Protein 4ETN (pdb70)

Nearest PDB structures (foldseek):
  4etn-assembly1_A  TM=1.007E+00  e=3.601E-32  Bacillus subtilis
  4kk4-assembly1_A  TM=9.975E-01  e=5.350E-29  Bacillus subtilis subsp. subtilis str. 168
  1zgg-assembly1_A  TM=9.735E-01  e=1.092E-25  Bacillus subtilis
  4pic-assembly1_B  TM=9.612E-01  e=5.956E-20  Geobacillus stearothermophilus
  2cwd-assembly3_C  TM=9.467E-01  e=1.423E-14  Thermus thermophilus HB8

Organism: Bacillus subtilis (strain 168) (NCBI:txid224308)

Foldseek 3Di:
DAEEEEEEAAQQAQRLLLQQLLVVLLVVVVHDYHYYYAHQHYDQADHHDPLRQVLVVVVVTGRGDGHHHDDPVSLVPHQAYEYQAPVRLVSCCVVPVVSNVRYDHLCCVQPVDHDGQQDCPPHDSVSSNVSSVSSNVSSNSVSVVVVD

Radius of gyration: 13.85 Å; Cα contacts (8 Å, |Δi|>4): 323; chains: 1; bounding box: 28×37×37 Å

InterPro domains:
  IPR017867 Protein-tyrosine phosphatase, low molecular weight [PR00719] (3-20)
  IPR017867 Protein-tyrosine phosphatase, low molecular weight [PR00719] (76-91)
  IPR017867 Protein-tyrosine phosphatase, low molecular weight [PR00719] (116-131)
  IPR023485 Phosphotyrosine protein phosphatase I [PF01451] (2-149)
  IPR023485 Phosphotyrosine protein phosphatase I [SM00226] (1-144)
  IPR036196 Phosphotyrosine protein phosphatase I superfamily [SSF52788] (1-145)
  IPR050438 Low Molecular Weight Phosphotyrosine Protein Phosphatase [PTHR11717] (2-148)

Structure (mmCIF, N/CA/C/O backbone):
data_4ETN
#
_entry.id   4ETN
#
_cell.length_a   84.100
_cell.length_b   39.830
_cell.length_c   41.330
_cell.angle_alpha   90.00
_cell.angle_beta   93.18
_cell.angle_gamma   90.00
#
_symmetry.space_group_name_H-M   'C 1 2 1'
#
loop_
_entity.id
_entity.type
_entity.pdbx_description
1 polymer 'Low molecular weight protein-tyrosine-phosphatase ywlE'
2 non-polymer 'PHOSPHATE ION'
3 water water
#
loop_
_atom_site.group_PDB
_atom_site.id
_atom_site.type_symbol
_atom_site.label_atom_id
_atom_site.label_alt_id
_atom_site.label_comp_id
_atom_site.label_asym_id
_atom_site.label_entity_id
_atom_site.label_seq_id
_atom_site.pdbx_PDB_ins_code
_atom_site.Cartn_x
_atom_site.Cartn_y
_atom_site.Cartn_z
_atom_site.occupancy
_atom_site.B_iso_or_equiv
_atom_site.auth_seq_id
_atom_site.auth_comp_id
_atom_site.auth_asym_id
_atom_site.auth_atom_id
_atom_site.pdbx_PDB_model_num
ATOM 1 N N . SER A 1 34 ? 37.673 -4.675 25.003 0.52 31.07 0 SER A N 1
ATOM 2 C CA . SER A 1 34 ? 37.607 -3.219 25.327 0.97 29.53 0 SER A CA 1
ATOM 3 C C . SER A 1 34 ? 36.466 -2.519 24.598 0.75 26.09 0 SER A C 1
ATOM 4 O O . SER A 1 34 ? 36.609 -2.094 23.452 0.56 26.76 0 SER A O 1
ATOM 12 N N A MET A 1 35 ? 35.330 -2.404 25.276 0.38 21.95 1 MET A N 1
ATOM 13 N N B MET A 1 35 ? 35.335 -2.386 25.281 0.62 23.54 1 MET A N 1
ATOM 14 C CA A MET A 1 35 ? 34.175 -1.717 24.727 0.38 18.38 1 MET A CA 1
ATOM 15 C CA B MET A 1 35 ? 34.166 -1.718 24.732 0.62 20.94 1 MET A CA 1
ATOM 16 C C A MET A 1 35 ? 34.437 -0.224 24.744 0.38 16.72 1 MET A C 1
ATOM 17 C C B MET A 1 35 ? 34.352 -0.212 24.780 0.62 18.98 1 MET A C 1
ATOM 18 O O A MET A 1 35 ? 34.993 0.297 25.703 0.38 18.65 1 MET A O 1
ATOM 19 O O B MET A 1 35 ? 34.726 0.335 25.805 0.62 20.87 1 MET A O 1
ATOM 46 N N . ASP A 1 36 ? 34.044 0.458 23.675 1.00 15.02 2 ASP A N 1
ATOM 47 C CA . ASP A 1 36 ? 34.277 1.880 23.539 1.00 15.01 2 ASP A CA 1
ATOM 48 C C . ASP A 1 36 ? 32.940 2.606 23.679 1.00 13.36 2 ASP A C 1
ATOM 49 O O . ASP A 1 36 ? 32.022 2.428 22.881 1.00 13.84 2 ASP A O 1
ATOM 58 N N A ILE A 1 37 ? 32.864 3.427 24.713 0.62 12.62 3 ILE A N 1
ATOM 59 N N B ILE A 1 37 ? 32.831 3.413 24.726 0.38 12.33 3 ILE A N 1
ATOM 60 C CA A ILE A 1 37 ? 31.658 4.149 25.071 0.62 12.86 3 ILE A CA 1
ATOM 61 C CA B ILE A 1 37 ? 31.584 4.096 25.055 0.38 9.83 3 ILE A CA 1
ATOM 62 C C A ILE A 1 37 ? 31.947 5.642 24.952 0.62 12.76 3 ILE A C 1
ATOM 63 C C B I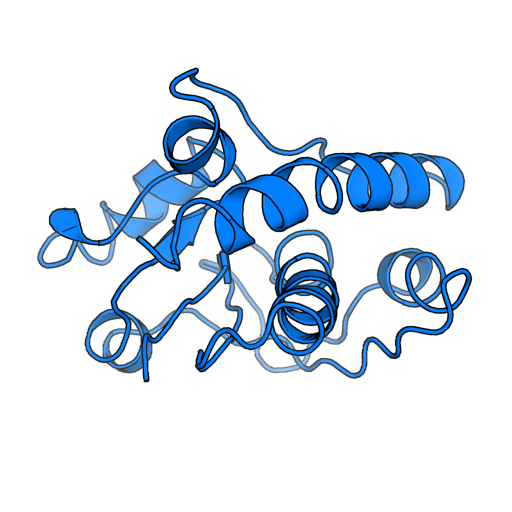LE A 1 37 ? 31.800 5.605 25.081 0.38 8.23 3 ILE A C 1
ATOM 64 O O A ILE A 1 37 ? 33.016 6.114 25.388 0.62 12.87 3 ILE A O 1
ATOM 65 O O B ILE A 1 37 ? 32.699 6.106 25.781 0.38 9.59 3 ILE A O 1
ATOM 96 N N A ILE A 1 38 ? 31.012 6.391 24.367 0.62 10.98 4 ILE A N 1
ATOM 97 N N B ILE A 1 38 ? 30.985 6.327 24.311 0.38 8.68 4 ILE A N 1
ATOM 98 C CA A ILE A 1 38 ? 31.149 7.843 24.294 0.62 10.66 4 ILE A CA 1
ATOM 99 C CA B ILE A 1 38 ? 31.045 7.779 24.289 0.38 8.18 4 ILE A CA 1
ATOM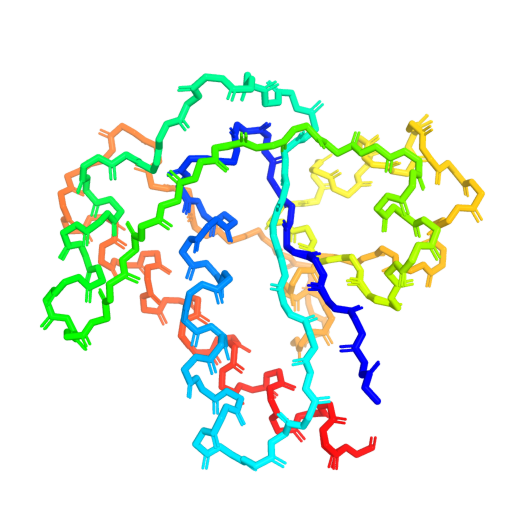 100 C C A ILE A 1 38 ? 29.832 8.503 24.649 0.62 9.83 4 ILE A C 1
ATOM 101 C C B ILE A 1 38 ? 29.745 8.361 24.796 0.38 6.31 4 ILE A C 1
ATOM 102 O O A ILE A 1 38 ? 28.810 8.236 24.014 0.62 9.46 4 ILE A O 1
ATOM 103 O O B ILE A 1 38 ? 28.658 7.945 24.378 0.38 6.63 4 ILE A O 1
ATOM 134 N N . PHE A 1 39 ? 29.867 9.339 25.685 1.00 8.45 5 PHE A N 1
ATOM 135 C CA . PHE A 1 39 ? 28.719 10.113 26.138 1.00 7.76 5 PHE A CA 1
ATOM 136 C C . PHE A 1 39 ? 28.670 11.426 25.382 1.00 8.21 5 PHE A C 1
ATOM 137 O O . PHE A 1 39 ? 29.715 12.062 25.177 1.00 8.66 5 PHE A O 1
ATOM 155 N N . VAL A 1 40 ? 27.478 11.830 24.949 1.00 7.24 6 VAL A N 1
ATOM 156 C CA . VAL A 1 40 ? 27.349 13.006 24.085 1.00 7.84 6 VAL A CA 1
ATOM 157 C C . VAL A 1 40 ? 26.246 13.944 24.545 1.00 7.35 6 VAL A C 1
ATOM 158 O O . VAL A 1 40 ? 25.130 13.526 24.877 1.00 7.72 6 VAL A O 1
ATOM 171 N N . CYS A 1 41 ? 26.563 15.239 24.553 1.00 7.19 7 CYS A N 1
ATOM 172 C CA . CYS A 1 41 ? 25.554 16.275 24.704 0.96 7.21 7 CYS A CA 1
ATOM 173 C C . CYS A 1 41 ? 25.852 17.380 23.670 1.00 7.25 7 CYS A C 1
ATOM 174 O O . CYS A 1 41 ? 26.501 17.103 22.657 0.98 8.21 7 CYS A O 1
ATOM 182 N N A THR A 1 42 ? 25.362 18.609 23.862 0.74 7.77 8 THR A N 1
ATOM 183 N N B THR A 1 42 ? 25.398 18.599 23.923 0.26 8.45 8 THR A N 1
ATOM 184 C CA A THR A 1 42 ? 25.643 19.652 22.868 0.74 8.65 8 THR A CA 1
ATOM 185 C CA B THR A 1 42 ? 25.586 19.652 22.952 0.26 8.80 8 THR A CA 1
ATOM 186 C C A THR A 1 42 ? 27.012 20.299 23.089 0.74 8.73 8 THR A C 1
ATOM 187 C C B THR A 1 42 ? 26.953 20.334 23.087 0.26 9.14 8 THR A C 1
ATOM 188 O O A THR A 1 42 ? 27.854 20.290 22.196 0.74 10.00 8 THR A O 1
ATOM 189 O O B THR A 1 42 ? 27.723 20.391 22.131 0.26 9.41 8 THR A O 1
ATOM 210 N N . GLY A 1 43 ? 27.241 20.864 24.270 1.00 8.81 9 GLY A N 1
ATOM 211 C CA . GLY A 1 43 ? 28.448 21.636 24.492 1.00 9.73 9 GLY A CA 1
ATOM 212 C C . GLY A 1 43 ? 29.621 20.825 25.029 1.00 8.88 9 GLY A C 1
ATOM 213 O O . GLY A 1 43 ? 30.776 21.271 24.967 0.94 9.25 9 GLY A O 1
ATOM 218 N N . ASN A 1 44 ? 29.340 19.641 25.560 1.00 8.44 10 ASN A N 1
ATOM 219 C CA . ASN A 1 44 ? 30.375 18.813 26.194 1.00 8.42 10 ASN A CA 1
ATOM 220 C C . ASN A 1 44 ? 31.141 19.564 27.285 1.00 8.51 10 ASN A C 1
ATOM 221 O O . ASN A 1 44 ? 32.363 19.432 27.388 0.97 8.74 10 ASN A O 1
ATOM 232 N N . THR A 1 45 ? 30.396 20.316 28.099 1.00 8.74 11 THR A N 1
ATOM 233 C CA . THR A 1 45 ? 30.971 20.981 29.270 1.00 9.07 11 THR A CA 1
ATOM 234 C C . THR A 1 45 ? 30.315 20.586 30.594 1.00 9.10 11 THR A C 1
ATOM 235 O O . THR A 1 45 ? 30.923 20.809 31.650 1.00 10.04 11 THR A O 1
ATOM 246 N N A SER A 1 46 ? 29.106 20.003 30.567 0.58 9.27 12 SER A N 1
ATOM 247 N N B SER A 1 46 ? 29.117 20.006 30.533 0.42 9.15 12 SER A N 1
ATOM 248 C CA A SER A 1 46 ? 28.436 19.631 31.821 0.58 10.16 12 SER A CA 1
ATOM 249 C CA B SER A 1 46 ? 28.400 19.639 31.737 0.42 9.78 12 SER A CA 1
ATOM 250 C C A SER A 1 46 ? 28.014 18.152 31.890 0.58 7.72 12 SER A C 1
ATOM 251 C C B SER A 1 46 ? 28.087 18.142 31.734 0.42 9.28 12 SER A C 1
ATOM 252 O O A SER A 1 46 ? 28.732 17.346 32.486 0.58 7.94 12 SER A O 1
ATOM 253 O O B SER A 1 46 ? 28.938 17.336 32.130 0.42 8.58 12 SER A O 1
ATOM 268 N N . ARG A 1 47 ? 26.895 17.760 31.273 1.00 7.77 13 ARG A N 1
ATOM 269 C CA . ARG A 1 47 ? 26.414 16.404 31.485 1.00 7.40 13 ARG A CA 1
ATOM 270 C C . ARG A 1 47 ? 27.331 15.344 30.914 1.00 7.24 13 ARG A C 1
ATOM 271 O O . ARG A 1 47 ? 27.671 14.394 31.626 1.00 7.58 13 ARG A O 1
ATOM 293 N N . SER A 1 48 ? 27.715 15.436 29.642 1.00 7.10 14 SER A N 1
ATOM 294 C CA . SER A 1 48 ? 28.494 14.338 29.102 1.00 7.59 14 SER A CA 1
ATOM 295 C C . SER A 1 48 ? 29.883 14.180 29.753 1.00 7.70 14 SER A C 1
ATOM 296 O O . SER A 1 48 ? 30.299 13.046 29.990 1.00 8.15 14 SER A O 1
ATOM 304 N N . PRO A 1 49 ? 30.610 15.279 30.074 1.00 8.03 15 PRO A N 1
ATOM 305 C CA . PRO A 1 49 ? 31.875 15.039 30.789 1.00 8.48 15 PRO A CA 1
ATOM 306 C C . PRO A 1 49 ? 31.665 14.523 32.210 1.00 7.69 15 PRO A C 1
ATOM 307 O O . PRO A 1 49 ? 32.485 13.725 32.698 1.00 8.71 15 PRO A O 1
ATOM 318 N N A MET A 1 50 ? 30.610 14.925 32.887 0.61 7.32 16 MET A N 1
ATOM 319 N N B MET A 1 50 ? 30.601 14.944 32.884 0.39 7.47 16 MET A N 1
ATOM 320 C CA A MET A 1 50 ? 30.323 14.336 34.187 0.61 8.27 16 MET A CA 1
ATOM 321 C CA B MET A 1 50 ? 30.267 14.376 34.192 0.39 7.50 16 MET A CA 1
ATOM 322 C C A MET A 1 50 ? 30.056 12.852 34.041 0.61 7.99 16 MET A C 1
ATOM 323 C C B MET A 1 50 ? 30.027 12.874 34.056 0.39 7.93 16 MET A C 1
ATOM 324 O O A MET A 1 50 ? 30.568 12.048 34.833 0.61 8.96 16 MET A O 1
ATOM 325 O O B MET A 1 50 ? 30.537 12.084 34.864 0.39 8.60 16 MET A O 1
ATOM 352 N N . ALA A 1 51 ? 29.247 12.475 33.047 1.00 7.57 17 ALA A N 1
ATOM 353 C CA . ALA A 1 51 ? 28.973 11.057 32.812 1.00 8.11 17 ALA A CA 1
ATOM 354 C C . ALA A 1 51 ? 30.263 10.272 32.563 1.00 7.88 17 ALA A C 1
ATOM 355 O O . ALA A 1 51 ? 30.453 9.171 33.108 1.00 9.01 17 ALA A O 1
ATOM 362 N N . GLU A 1 52 ? 31.130 10.815 31.726 1.00 8.09 18 GLU A N 1
ATOM 363 C CA . GLU A 1 52 ? 32.408 10.177 31.407 1.00 9.18 18 GLU A CA 1
ATOM 364 C C . GLU A 1 52 ? 33.222 9.923 32.675 1.00 10.27 18 GLU A C 1
ATOM 365 O O . GLU A 1 52 ? 33.696 8.807 32.907 1.00 10.80 18 GLU A O 1
ATOM 377 N N . ALA A 1 53 ? 33.403 10.945 33.504 1.00 9.58 19 ALA A N 1
ATOM 378 C CA . ALA A 1 53 ? 34.233 10.801 34.704 1.00 11.51 19 ALA A CA 1
ATOM 379 C C . ALA A 1 53 ? 33.571 9.876 35.724 1.00 9.99 19 ALA A C 1
ATOM 380 O O . ALA A 1 53 ? 34.244 9.001 36.323 1.00 11.27 19 ALA A O 1
ATOM 387 N N . LEU A 1 54 ? 32.265 10.007 35.944 1.00 9.77 20 LEU A N 1
ATOM 388 C CA . LEU A 1 54 ? 31.570 9.106 36.855 1.00 10.72 20 LEU A CA 1
ATOM 389 C C . LEU A 1 54 ? 31.662 7.665 36.386 1.00 11.01 20 LEU A C 1
ATOM 390 O O . LEU A 1 54 ? 31.931 6.754 37.182 1.00 12.06 20 LEU A O 1
ATOM 406 N N . PHE A 1 55 ? 31.420 7.432 35.100 1.00 10.70 21 PHE A N 1
ATOM 407 C CA . PHE A 1 55 ? 31.407 6.078 34.603 1.00 11.51 21 PHE A CA 1
ATOM 408 C C . PHE A 1 55 ? 32.795 5.449 34.625 1.00 11.60 21 PHE A C 1
ATOM 409 O O . PHE A 1 55 ? 32.919 4.259 34.924 1.00 13.08 21 PHE A O 1
ATOM 426 N N . LYS A 1 56 ? 33.838 6.197 34.288 1.00 12.85 22 LYS A N 1
ATOM 427 C CA . LYS A 1 56 ? 35.199 5.655 34.420 0.98 13.83 22 LYS A CA 1
ATOM 428 C C . LYS A 1 56 ? 35.441 5.090 35.823 1.00 14.78 22 LYS A C 1
ATOM 429 O O . LYS A 1 56 ? 35.963 3.978 35.992 1.00 15.66 22 LYS A O 1
ATOM 448 N N . SER A 1 57 ? 35.047 5.851 36.833 1.00 13.60 23 SER A N 1
ATOM 449 C CA . SER A 1 57 ? 35.236 5.434 38.214 1.00 14.67 23 SER A CA 1
ATOM 450 C C . SER A 1 57 ? 34.417 4.186 38.544 1.00 15.28 23 SER A C 1
ATOM 451 O O . SER A 1 57 ? 34.921 3.220 39.137 1.00 16.36 23 SER A O 1
ATOM 459 N N . ILE A 1 58 ? 33.143 4.213 38.175 1.00 13.56 24 ILE A N 1
ATOM 460 C CA . ILE A 1 58 ? 32.253 3.090 38.433 0.98 15.35 24 ILE A CA 1
ATOM 461 C C . ILE A 1 58 ? 32.708 1.819 37.733 1.00 16.27 24 ILE A C 1
ATOM 462 O O . ILE A 1 58 ? 32.745 0.736 38.341 1.00 18.98 24 ILE A O 1
ATOM 478 N N . ALA A 1 59 ? 33.065 1.937 36.458 0.97 16.63 25 ALA A N 1
ATOM 479 C CA . ALA A 1 59 ? 33.441 0.781 35.658 0.96 18.48 25 ALA A CA 1
ATOM 480 C C . ALA A 1 59 ? 34.690 0.129 36.226 0.97 21.29 25 ALA A C 1
ATOM 481 O O . ALA A 1 59 ? 34.776 -1.100 36.302 1.00 22.65 25 ALA A O 1
ATOM 488 N N A GLU A 1 60 ? 35.668 0.942 36.625 0.50 21.43 26 GLU A N 1
ATOM 489 N N B GLU A 1 60 ? 35.660 0.937 36.634 0.50 20.93 26 GLU A N 1
ATOM 490 C CA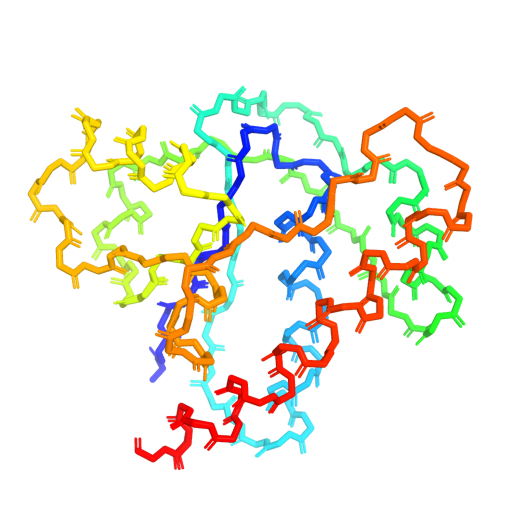 A GLU A 1 60 ? 36.905 0.422 37.219 0.50 24.84 26 GLU A CA 1
ATOM 491 C CA B GLU A 1 60 ? 36.881 0.390 37.208 0.50 24.05 26 GLU A CA 1
ATOM 492 C C A GLU A 1 60 ? 36.617 -0.375 38.491 0.50 25.66 26 GLU A C 1
ATOM 493 C C B GLU A 1 60 ? 36.584 -0.404 38.477 0.50 25.23 26 GLU A C 1
ATOM 494 O O A GLU A 1 60 ? 37.189 -1.442 38.702 0.50 26.76 26 GLU A O 1
ATOM 495 O O B GLU A 1 60 ? 37.121 -1.491 38.675 0.50 26.24 26 GLU A O 1
ATOM 518 N N . ARG A 1 61 ? 35.721 0.131 39.331 1.00 24.23 27 ARG A N 1
ATOM 519 C CA . ARG A 1 61 ? 35.406 -0.521 40.593 1.00 25.98 27 ARG A CA 1
ATOM 520 C C . ARG A 1 61 ? 34.613 -1.809 40.366 0.76 24.78 27 ARG A C 1
ATOM 521 O O . ARG A 1 61 ? 34.688 -2.744 41.164 0.90 25.75 27 ARG A O 1
ATOM 543 N N . GLU A 1 62 ? 33.880 -1.858 39.258 1.00 23.17 28 GLU A N 1
ATOM 544 C CA . GLU A 1 62 ? 33.102 -3.033 38.896 1.00 24.72 28 GLU A CA 1
ATOM 545 C C . GLU A 1 62 ? 33.903 -4.034 38.057 1.00 25.27 28 GLU A C 1
ATOM 546 O O . GLU A 1 62 ? 33.391 -5.102 37.723 1.00 28.79 28 GLU A O 1
ATOM 558 N N . GLY A 1 63 ? 35.145 -3.696 37.713 0.84 25.60 29 GLY A N 1
ATOM 559 C CA . GLY A 1 63 ? 35.984 -4.583 36.923 0.85 24.73 29 GLY A CA 1
ATOM 560 C C . GLY A 1 63 ? 35.553 -4.684 35.470 0.95 25.13 29 GLY A C 1
ATOM 561 O O . GLY A 1 63 ? 35.778 -5.700 34.805 0.76 26.09 29 GLY A O 1
ATOM 565 N N . LEU A 1 64 ? 34.931 -3.622 34.970 1.00 23.75 30 LEU A N 1
ATOM 566 C CA . LEU A 1 64 ? 34.464 -3.593 33.592 0.78 24.54 30 LEU A CA 1
ATOM 567 C C . LEU A 1 64 ? 35.509 -2.920 32.704 0.88 24.23 30 LEU A C 1
ATOM 568 O O . LEU A 1 64 ? 35.890 -1.771 32.940 0.53 21.68 30 LEU A O 1
ATOM 584 N N . ASN A 1 65 ? 35.955 -3.640 31.680 0.97 24.28 31 ASN A N 1
ATOM 585 C CA . ASN A 1 65 ? 36.968 -3.145 30.755 0.97 24.12 31 ASN A CA 1
ATOM 586 C C . ASN A 1 65 ? 36.350 -2.288 29.656 0.84 22.48 31 ASN A C 1
ATOM 587 O O . ASN A 1 65 ? 35.780 -2.794 28.682 0.62 22.56 31 ASN A O 1
ATOM 598 N N . VAL A 1 66 ? 36.474 -0.982 29.819 1.00 20.89 32 VAL A N 1
ATOM 599 C CA . VAL A 1 66 ? 35.892 -0.048 28.877 1.00 18.13 32 VAL A CA 1
ATOM 600 C C . VAL A 1 66 ? 36.847 1.083 28.574 1.00 17.75 32 VAL A C 1
ATOM 601 O O . VAL A 1 66 ? 37.666 1.464 29.407 0.93 20.36 32 VAL A O 1
ATOM 614 N N . ASN A 1 67 ? 36.706 1.633 27.376 1.00 16.12 33 ASN A N 1
ATOM 615 C CA . ASN A 1 67 ? 37.334 2.894 27.034 1.00 15.72 33 ASN A CA 1
ATOM 616 C C . ASN A 1 67 ? 36.201 3.916 27.001 1.00 14.25 33 ASN A C 1
ATOM 617 O O . ASN A 1 67 ? 35.224 3.730 26.277 0.98 18.33 33 ASN A O 1
ATOM 624 N N . VAL A 1 68 ? 36.320 4.977 27.787 1.00 12.33 34 VAL A N 1
ATOM 625 C CA . VAL A 1 68 ? 35.235 5.937 27.993 1.00 12.42 34 VAL A CA 1
ATOM 626 C C . VAL A 1 68 ? 35.672 7.330 27.541 1.00 13.15 34 VAL A C 1
ATOM 627 O O . VAL A 1 68 ? 36.759 7.796 27.920 1.00 13.62 34 VAL A O 1
ATOM 633 N N . ARG A 1 69 ? 34.838 7.984 26.731 1.00 11.46 35 ARG A N 1
ATOM 634 C CA . ARG A 1 69 ? 35.093 9.344 26.276 1.00 12.76 35 ARG A CA 1
ATOM 635 C C . ARG A 1 69 ? 33.792 10.122 26.290 1.00 9.45 35 ARG A C 1
ATOM 636 O O . ARG A 1 69 ? 32.715 9.576 26.564 1.00 9.96 35 ARG A O 1
ATOM 657 N N . SER A 1 70 ? 33.887 11.407 25.996 1.00 9.48 36 SER A N 1
ATOM 658 C CA . SER A 1 70 ? 32.712 12.225 25.752 1.00 8.98 36 SER A CA 1
ATOM 659 C C . SER A 1 70 ? 32.973 13.206 24.622 1.00 8.50 36 SER A C 1
ATOM 660 O O . SER A 1 70 ? 34.129 13.469 24.265 0.97 10.88 36 SER A O 1
ATOM 668 N N . ALA A 1 71 ? 31.896 13.721 24.032 1.00 8.74 37 ALA A N 1
ATOM 669 C CA . ALA A 1 71 ? 32.006 14.732 22.996 1.00 9.64 37 ALA A CA 1
ATOM 670 C C . ALA A 1 71 ? 30.693 15.506 22.909 1.00 8.82 37 ALA A C 1
ATOM 671 O O . ALA A 1 71 ? 29.706 15.144 23.531 1.00 8.74 37 ALA A O 1
ATOM 678 N N . GLY A 1 72 ? 30.713 16.611 22.166 0.94 8.83 38 GLY A N 1
ATOM 679 C CA . GLY A 1 72 ? 29.521 17.417 21.988 1.00 9.48 38 GLY A CA 1
ATOM 680 C C . GLY A 1 72 ? 29.212 17.654 20.530 0.97 9.33 38 GLY A C 1
ATOM 681 O O . GLY A 1 72 ? 30.116 17.939 19.745 0.97 10.97 38 GLY A O 1
ATOM 685 N N . VAL A 1 73 ? 27.937 17.571 20.167 1.00 8.92 39 VAL A N 1
ATOM 686 C CA . VAL A 1 73 ? 27.562 17.811 18.764 0.94 10.11 39 VAL A CA 1
ATOM 687 C C . VAL A 1 73 ? 27.845 19.254 18.320 1.00 11.75 39 VAL A C 1
ATOM 688 O O . VAL A 1 73 ? 28.093 19.492 17.140 0.91 13.03 39 VAL A O 1
ATOM 701 N N . PHE A 1 74 ? 27.835 20.196 19.266 1.00 11.32 40 PHE A N 1
ATOM 702 C CA . PHE A 1 74 ? 28.122 21.604 18.960 1.00 13.71 40 PHE A CA 1
ATOM 703 C C . PHE A 1 74 ? 29.263 22.137 19.821 1.00 14.70 40 PHE A C 1
ATOM 704 O O . PHE A 1 74 ? 29.305 23.329 20.115 0.73 16.47 40 PHE A O 1
ATOM 721 N N . ALA A 1 75 ? 30.208 21.282 20.195 1.00 12.90 41 ALA A N 1
ATOM 722 C CA . ALA A 1 75 ? 31.243 21.665 21.142 1.00 14.38 41 ALA A CA 1
ATOM 723 C C . ALA A 1 75 ? 32.265 22.593 20.504 1.00 19.38 41 ALA A C 1
ATOM 724 O O . ALA A 1 75 ? 32.548 22.513 19.309 0.80 22.07 41 ALA A O 1
ATOM 731 N N . SER A 1 76 ? 32.804 23.484 21.320 1.00 21.70 42 SER A N 1
ATOM 732 C CA . SER A 1 76 ? 34.025 24.192 20.974 1.00 27.98 42 SER A CA 1
ATOM 733 C C . SER A 1 76 ? 35.216 23.322 21.372 1.00 30.13 42 SER A C 1
ATOM 734 O O . SER A 1 76 ? 35.135 22.544 22.317 1.00 32.96 42 SER A O 1
ATOM 742 N N . PRO A 1 77 ? 36.332 23.435 20.640 0.59 29.51 43 PRO A N 1
ATOM 743 C CA . PRO A 1 77 ? 37.521 22.654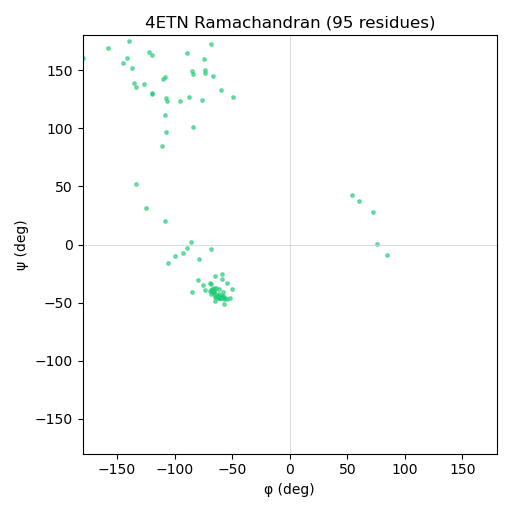 20.999 0.69 30.89 43 PRO A CA 1
ATOM 744 C C . PRO A 1 77 ? 38.301 23.267 22.170 1.00 31.05 43 PRO A C 1
ATOM 745 O O . PRO A 1 77 ? 39.180 22.611 22.729 0.31 32.86 43 PRO A O 1
ATOM 756 N N . ASN A 1 78 ? 37.975 24.505 22.529 0.91 30.36 44 ASN A N 1
ATOM 757 C CA . ASN A 1 78 ? 38.723 25.236 23.554 0.63 29.94 44 ASN A CA 1
ATOM 758 C C . ASN A 1 78 ? 38.155 25.092 24.962 0.76 28.95 44 ASN A C 1
ATOM 759 O O . ASN A 1 78 ? 38.764 25.549 25.930 0.59 29.47 44 ASN A O 1
ATOM 770 N N . GLY A 1 79 ? 36.995 24.461 25.083 0.88 27.19 45 GLY A N 1
ATOM 771 C CA . GLY A 1 79 ? 36.268 24.458 26.336 0.91 25.60 45 GLY A CA 1
ATOM 772 C C . GLY A 1 79 ? 36.799 23.578 27.446 1.00 23.87 45 GLY A C 1
ATOM 773 O O . GLY A 1 79 ? 37.536 22.623 27.228 0.86 26.23 45 GLY A O 1
ATOM 777 N N . LYS A 1 80 ? 36.382 23.920 28.656 0.76 23.82 46 LYS A N 1
ATOM 778 C CA . LYS A 1 80 ? 36.634 23.125 29.843 0.88 22.03 46 LYS A CA 1
ATOM 779 C C . LYS A 1 80 ? 35.281 22.718 30.419 1.00 17.24 46 LYS A C 1
ATOM 780 O O . LYS A 1 80 ? 34.248 23.309 30.100 1.00 15.68 46 LYS A O 1
ATOM 799 N N . ALA A 1 81 ? 35.271 21.715 31.281 1.00 13.89 47 ALA A N 1
ATOM 800 C CA . ALA A 1 81 ? 34.073 21.447 32.059 1.00 11.86 47 ALA A CA 1
ATOM 801 C C . ALA A 1 81 ? 33.681 22.688 32.876 1.00 10.52 47 ALA A C 1
ATOM 802 O O . ALA A 1 81 ? 34.533 23.449 33.325 0.91 11.79 47 ALA A O 1
ATOM 809 N N A THR A 1 82 ? 32.389 22.907 33.069 0.49 10.89 48 THR A N 1
ATOM 810 N N B THR A 1 82 ? 32.386 22.872 33.089 0.51 11.58 48 THR A N 1
ATOM 811 C CA A THR A 1 82 ? 31.983 24.072 33.833 0.49 11.07 48 THR A CA 1
ATOM 812 C CA B THR A 1 82 ? 31.893 24.047 33.793 0.51 12.62 48 THR A CA 1
ATOM 813 C C A THR A 1 82 ? 32.479 23.930 35.250 0.49 11.36 48 THR A C 1
ATOM 814 C C B THR A 1 82 ? 32.210 23.931 35.296 0.51 12.72 48 THR A C 1
ATOM 815 O O A THR A 1 82 ? 32.762 22.827 35.717 0.49 10.41 48 THR A O 1
ATOM 816 O O B THR A 1 82 ? 32.145 22.834 35.860 0.51 10.71 48 THR A O 1
ATOM 837 N N . PRO A 1 83 ? 32.580 25.059 35.945 1.00 12.33 49 PRO A N 1
ATOM 838 C CA . PRO A 1 83 ? 33.008 25.014 37.342 1.00 12.50 49 PRO A CA 1
ATOM 839 C C . PRO A 1 83 ? 32.095 24.174 38.243 1.00 11.76 49 PRO A C 1
ATOM 840 O O . PRO A 1 83 ? 32.600 23.403 39.064 1.00 11.87 49 PRO A O 1
ATOM 851 N N . HIS A 1 84 ? 30.776 24.290 38.105 1.00 11.43 50 HIS A N 1
ATOM 852 C CA . HIS A 1 84 ? 29.898 23.506 38.974 1.00 10.82 50 HIS A CA 1
ATOM 853 C C . HIS A 1 84 ? 29.979 22.020 38.674 1.00 10.76 50 HIS A C 1
ATOM 854 O O . HIS A 1 84 ? 29.816 21.209 39.583 0.93 10.87 50 HIS A O 1
ATOM 867 N N . ALA A 1 85 ? 30.176 21.644 37.409 0.96 9.89 51 ALA A N 1
ATOM 868 C CA . ALA A 1 85 ? 30.356 20.220 37.088 1.00 9.83 51 ALA A CA 1
ATOM 869 C C . ALA A 1 85 ? 31.612 19.694 37.802 0.99 9.92 51 ALA A C 1
ATOM 870 O O . ALA A 1 85 ? 31.608 18.622 38.401 1.00 10.63 51 ALA A O 1
ATOM 877 N N . VAL A 1 86 ? 32.694 20.460 37.729 1.00 10.75 52 VAL A N 1
ATOM 878 C CA . VAL A 1 86 ? 33.948 20.062 38.368 1.00 10.26 52 VAL A CA 1
ATOM 879 C C . VAL A 1 86 ? 33.752 19.952 39.874 1.00 11.21 52 VAL A C 1
ATOM 880 O O . VAL A 1 86 ? 34.181 18.971 40.484 1.00 11.58 52 VAL A O 1
ATOM 893 N N A GLU A 1 87 ? 33.119 20.955 40.476 0.57 11.23 53 GLU A N 1
ATOM 894 N N B GLU A 1 87 ? 33.114 20.951 40.474 0.43 11.29 53 GLU A N 1
ATOM 895 C CA A GLU A 1 87 ? 32.929 20.975 41.924 0.57 11.46 53 GLU A CA 1
ATOM 896 C CA B GLU A 1 87 ? 32.930 20.983 41.923 0.43 11.64 53 GLU A CA 1
ATOM 897 C C A GLU A 1 87 ? 32.029 19.831 42.374 0.57 12.57 53 GLU A C 1
ATOM 898 C C B GLU A 1 87 ? 31.998 19.870 42.399 0.43 12.18 53 GLU A C 1
ATOM 899 O O A GLU A 1 87 ? 32.299 19.180 43.390 0.57 11.82 53 GLU A O 1
ATOM 900 O O B GLU A 1 87 ? 32.208 19.288 43.466 0.43 12.00 53 GLU A O 1
ATOM 923 N N . ALA A 1 88 ? 30.962 19.564 41.618 1.00 11.69 54 ALA A N 1
ATOM 924 C CA . ALA A 1 88 ? 30.052 18.491 41.990 1.00 11.54 54 ALA A CA 1
ATOM 925 C C . ALA A 1 88 ? 30.802 17.160 42.089 1.00 11.56 54 ALA A C 1
ATOM 926 O O . ALA A 1 88 ? 30.566 16.367 43.001 1.00 12.58 54 ALA A O 1
ATOM 933 N N . LEU A 1 89 ? 31.688 16.907 41.139 1.00 11.01 55 LEU A N 1
ATOM 934 C CA . LEU A 1 89 ? 32.454 15.667 41.173 1.00 11.27 55 LEU A CA 1
ATOM 935 C C . LEU A 1 89 ? 33.564 15.707 42.233 1.00 11.99 55 LEU A C 1
ATOM 936 O O . LEU A 1 89 ? 33.857 14.689 42.868 1.00 12.72 55 LEU A O 1
ATOM 952 N N . PHE A 1 90 ? 34.160 16.881 42.433 1.00 11.57 56 PHE A N 1
ATOM 953 C CA . PHE A 1 90 ? 35.218 17.064 43.432 1.00 12.75 56 PHE A CA 1
ATOM 954 C C . PHE A 1 90 ? 34.684 16.705 44.819 1.00 12.82 56 PHE A C 1
ATOM 955 O O . PHE A 1 90 ? 35.421 16.137 45.651 1.00 13.79 56 PHE A O 1
ATOM 972 N N A GLU A 1 91 ? 33.439 17.074 45.104 0.50 13.85 57 GLU A N 1
ATOM 973 N N B GLU A 1 91 ? 33.423 17.031 45.083 0.50 14.60 57 GLU A N 1
ATOM 974 C CA A GLU A 1 91 ? 32.794 16.721 46.360 0.50 15.81 57 GLU A CA 1
ATOM 975 C CA B GLU A 1 91 ? 32.798 16.730 46.363 0.50 15.28 57 GLU A CA 1
ATOM 976 C C A GLU A 1 91 ? 32.914 15.219 46.617 0.50 17.32 57 GLU A C 1
ATOM 977 C C B GLU A 1 91 ? 32.720 15.223 46.633 0.50 16.82 57 GLU A C 1
ATOM 978 O O A GLU A 1 91 ? 33.167 14.795 47.746 0.50 20.12 57 GLU A O 1
ATOM 979 O O B GLU A 1 91 ? 32.650 14.803 47.797 0.50 17.75 57 GLU A O 1
ATOM 1002 N N . LYS A 1 92 ? 32.744 14.427 45.561 1.00 16.73 58 LYS A N 1
ATOM 1003 C CA . LYS A 1 92 ? 32.792 12.961 45.650 1.00 17.97 58 LYS A CA 1
ATOM 1004 C C . LYS A 1 92 ? 34.194 12.416 45.376 1.00 16.27 58 LYS A C 1
ATOM 1005 O O . LYS A 1 92 ? 34.368 11.236 45.085 1.00 17.80 58 LYS A O 1
ATOM 1025 N N . HIS A 1 93 ? 35.193 13.285 45.459 1.00 14.24 59 HIS A N 1
ATOM 1026 C CA . HIS A 1 93 ? 36.587 12.873 45.276 1.00 14.05 59 HIS A CA 1
ATOM 1027 C C . HIS A 1 93 ? 36.851 12.275 43.898 1.00 14.45 59 HIS A C 1
ATOM 1028 O O . HIS A 1 93 ? 37.645 11.354 43.745 1.00 15.70 59 HIS A O 1
ATOM 1041 N N . ILE A 1 94 ? 36.191 12.846 42.889 1.00 14.56 60 ILE A N 1
ATOM 1042 C CA . ILE A 1 94 ? 36.438 12.506 41.490 1.00 15.65 60 ILE A CA 1
ATOM 1043 C C . ILE A 1 94 ? 36.905 13.759 40.762 1.00 14.00 60 ILE A C 1
ATOM 1044 O O . ILE A 1 94 ? 36.276 14.817 40.872 1.00 13.78 60 ILE A O 1
ATOM 1060 N N . ALA A 1 95 ? 38.022 13.647 40.044 1.00 14.08 61 ALA A N 1
ATOM 1061 C CA . ALA A 1 95 ? 38.569 14.766 39.278 1.00 14.47 61 ALA A CA 1
ATOM 1062 C C . ALA A 1 95 ? 37.961 14.822 37.890 0.94 15.37 61 ALA A C 1
ATOM 1063 O O . ALA A 1 95 ? 37.987 13.849 37.153 0.68 16.94 61 ALA A O 1
ATOM 1070 N N . LEU A 1 96 ? 37.444 15.989 37.556 1.00 12.70 62 LEU A N 1
ATOM 1071 C CA . LEU A 1 96 ? 36.897 16.241 36.232 1.00 12.05 62 LEU A CA 1
ATOM 1072 C C . LEU A 1 96 ? 37.822 17.216 35.521 1.00 11.17 62 LEU A C 1
ATOM 1073 O O . LEU A 1 96 ? 37.617 18.427 35.560 0.94 12.31 62 LEU A O 1
ATOM 1089 N N . ASN A 1 97 ? 38.864 16.658 34.913 0.99 12.42 63 ASN A N 1
ATOM 1090 C CA . ASN A 1 97 ? 39.880 17.411 34.192 1.00 13.96 63 ASN A CA 1
ATOM 1091 C C . ASN A 1 97 ? 39.639 17.153 32.708 1.00 14.08 63 ASN A C 1
ATOM 1092 O O . ASN A 1 97 ? 40.074 16.145 32.159 0.94 16.10 63 ASN A O 1
ATOM 1103 N N . HIS A 1 98 ? 38.927 18.078 32.081 1.00 13.00 64 HIS A N 1
ATOM 1104 C CA . HIS A 1 98 ? 38.267 17.813 30.815 1.00 12.47 64 HIS A CA 1
ATOM 1105 C C . HIS A 1 98 ? 38.471 18.955 29.838 1.00 13.62 64 HIS A C 1
ATOM 1106 O O . HIS A 1 98 ? 38.399 20.128 30.213 0.78 14.92 64 HIS A O 1
ATOM 1119 N N . VAL A 1 99 ? 38.709 18.597 28.576 1.00 12.41 65 VAL A N 1
ATOM 1120 C CA . VAL A 1 99 ? 38.702 19.540 27.467 1.00 14.48 65 VAL A CA 1
ATOM 1121 C C . VAL A 1 99 ? 37.582 19.130 26.512 1.00 13.64 65 VAL A C 1
ATOM 1122 O O . VAL A 1 99 ? 37.493 17.971 26.118 0.99 13.81 65 VAL A O 1
ATOM 1135 N N A SER A 1 100 ? 36.728 20.079 26.137 0.73 12.74 66 SER A N 1
ATOM 1136 N N B SER A 1 100 ? 36.739 20.088 26.142 0.27 13.72 66 SER A N 1
ATOM 1137 C CA A SER A 1 100 ? 35.597 19.766 25.276 0.73 13.44 66 SER A CA 1
ATOM 1138 C CA B SER A 1 100 ? 35.621 19.814 25.252 0.27 14.15 66 SER A CA 1
ATOM 1139 C C A SER A 1 100 ? 36.077 19.362 23.897 0.73 13.74 66 SER A C 1
ATOM 1140 C C B SER A 1 100 ? 36.122 19.309 23.910 0.27 13.88 66 SER A C 1
ATOM 1141 O O A SER A 1 100 ? 37.092 19.870 23.404 0.73 15.43 66 SER A O 1
ATOM 1142 O O B SER A 1 100 ? 37.206 19.683 23.459 0.27 14.86 66 SER A O 1
ATOM 1157 N N . SER A 1 101 ? 35.334 18.445 23.282 1.00 13.19 67 SER A N 1
ATOM 1158 C CA . SER A 1 101 ? 35.696 17.871 21.991 1.00 14.20 67 SER A CA 1
ATOM 1159 C C . SER A 1 101 ? 34.460 17.769 21.125 1.00 11.86 67 SER A C 1
ATOM 1160 O O . SER A 1 101 ? 33.436 17.283 21.575 1.00 11.63 67 SER A O 1
ATOM 1168 N N . PRO A 1 102 ? 34.566 18.196 19.865 1.00 13.35 68 PRO A N 1
ATOM 1169 C CA . PRO A 1 102 ? 33.495 17.995 18.891 1.00 13.50 68 PRO A CA 1
ATOM 1170 C C . PRO A 1 102 ? 33.310 16.516 18.578 1.00 13.11 68 PRO A C 1
ATOM 1171 O O . PRO A 1 102 ? 34.280 15.753 18.530 0.84 12.89 68 PRO A O 1
ATOM 1182 N N . LEU A 1 103 ? 32.068 16.113 18.355 1.00 12.18 69 LEU A N 1
ATOM 1183 C CA . LEU A 1 103 ? 31.775 14.766 17.890 1.00 12.11 69 LEU A CA 1
ATOM 1184 C C . 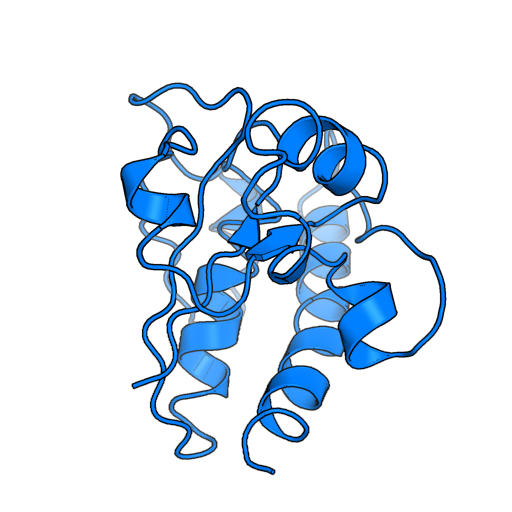LEU A 1 103 ? 32.094 14.642 16.402 1.00 13.04 69 LEU A C 1
ATOM 1185 O O . LEU A 1 103 ? 31.603 15.411 15.584 0.67 14.06 69 LEU A O 1
ATOM 1201 N N . THR A 1 104 ? 32.938 13.671 16.079 1.00 14.47 70 THR A N 1
ATOM 1202 C CA . THR A 1 104 ? 33.451 13.491 14.738 0.83 15.39 70 THR A CA 1
ATOM 1203 C C . THR A 1 104 ? 33.118 12.107 14.196 1.00 15.41 70 THR A C 1
ATOM 1204 O O . THR A 1 104 ? 32.786 11.192 14.943 1.00 15.48 70 THR A O 1
ATOM 1215 N N . GLU A 1 105 ? 33.270 11.948 12.891 0.82 18.35 71 GLU A N 1
ATOM 1216 C CA . GLU A 1 105 ? 33.092 10.641 12.264 1.00 17.88 71 GLU A CA 1
ATOM 1217 C C . GLU A 1 105 ? 34.034 9.602 12.870 1.00 20.96 71 GLU A C 1
ATOM 1218 O O . GLU A 1 105 ? 33.639 8.459 13.093 0.72 17.94 71 GLU A O 1
ATOM 1230 N N . GLU A 1 106 ? 35.277 10.000 13.139 0.96 20.00 72 GLU A N 1
ATOM 1231 C CA . GLU A 1 106 ? 36.264 9.079 13.710 1.00 20.49 72 GLU A CA 1
ATOM 1232 C C . GLU A 1 106 ? 35.798 8.526 15.044 0.83 20.00 72 GLU A C 1
ATOM 1233 O O . GLU A 1 106 ? 35.934 7.330 15.298 0.76 20.14 72 GLU A O 1
ATOM 1241 N N . LEU A 1 107 ? 35.258 9.394 15.899 1.00 16.63 73 LEU A N 1
ATOM 1242 C CA . LEU A 1 107 ? 34.755 8.958 17.194 1.00 16.24 73 LEU A CA 1
ATOM 1243 C C . LEU A 1 107 ? 33.555 8.035 17.014 1.00 14.21 73 LEU A C 1
ATOM 1244 O O . LEU A 1 107 ? 33.423 7.046 17.724 0.84 13.98 73 LEU 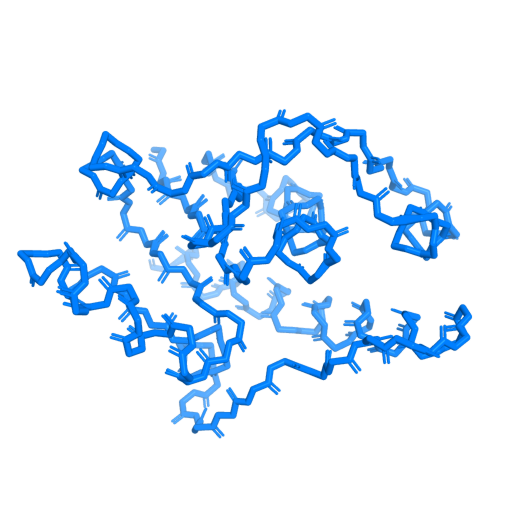A O 1
ATOM 1260 N N . MET A 1 108 ? 32.675 8.374 16.074 0.93 14.26 74 MET A N 1
ATOM 1261 C CA . MET A 1 108 ? 31.491 7.565 15.816 1.00 14.55 74 MET A CA 1
ATOM 1262 C C . MET A 1 108 ? 31.858 6.196 15.256 0.88 14.95 74 MET A C 1
ATOM 1263 O O . MET A 1 108 ? 31.240 5.196 15.607 0.81 14.22 74 MET A O 1
ATOM 1277 N N . GLU A 1 109 ? 32.888 6.146 14.413 1.00 16.49 75 GLU A N 1
ATOM 1278 C CA . GLU A 1 109 ? 33.343 4.877 13.852 1.00 17.48 75 GLU A CA 1
ATOM 1279 C C . GLU A 1 109 ? 33.950 3.976 14.936 0.84 17.75 75 GLU A C 1
ATOM 1280 O O . GLU A 1 109 ? 33.694 2.776 14.969 0.77 15.82 75 GLU A O 1
ATOM 1292 N N A SER A 1 110 ? 34.744 4.558 15.826 0.51 17.89 76 SER A N 1
ATOM 1293 N N B SER A 1 110 ? 34.742 4.580 15.818 0.49 17.88 76 SER A N 1
ATOM 1294 C CA A SER A 1 110 ? 35.434 3.768 16.846 0.51 18.17 76 SER A CA 1
ATOM 1295 C CA B SER A 1 110 ? 35.443 3.845 16.869 0.49 18.43 76 SER A CA 1
ATOM 1296 C C A SER A 1 110 ? 34.554 3.376 18.031 0.51 15.39 76 SER A C 1
ATOM 1297 C C B SER A 1 110 ? 34.510 3.337 17.962 0.49 15.99 76 SER A C 1
ATOM 1298 O O A SER A 1 110 ? 34.874 2.432 18.758 0.51 14.66 76 SER A O 1
ATOM 1299 O O B SER A 1 110 ? 34.738 2.269 18.537 0.49 16.55 76 SER A O 1
ATOM 1314 N N . ALA A 1 111 ? 33.450 4.091 18.233 1.00 14.38 77 ALA A N 1
ATOM 1315 C CA . ALA A 1 111 ? 32.558 3.768 19.326 0.83 12.73 77 ALA A CA 1
ATOM 1316 C C . ALA A 1 111 ? 31.866 2.426 19.125 1.00 12.22 77 ALA A C 1
ATOM 1317 O O . ALA A 1 111 ? 31.557 2.021 17.996 0.82 13.01 77 ALA A O 1
ATOM 1324 N N . ASP A 1 112 ? 31.586 1.763 20.242 0.97 12.94 78 ASP A N 1
ATOM 1325 C CA . ASP A 1 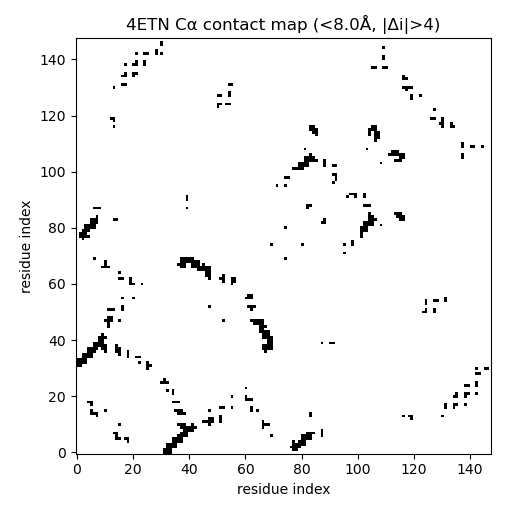112 ? 30.599 0.690 20.259 1.00 13.65 78 ASP A CA 1
ATOM 1326 C C . ASP A 1 112 ? 29.227 1.202 20.679 1.00 12.86 78 ASP A C 1
ATOM 1327 O O . ASP A 1 112 ? 28.202 0.776 20.151 0.90 13.78 78 ASP A O 1
ATOM 1336 N N A LEU A 1 113 ? 29.220 2.193 21.563 0.41 11.27 79 LEU A N 1
ATOM 1337 N N B LEU A 1 113 ? 29.208 2.085 21.670 0.59 11.60 79 LEU A N 1
ATOM 1338 C CA A LEU A 1 113 ? 27.982 2.692 22.135 0.41 11.45 79 LEU A CA 1
ATOM 1339 C CA B LEU A 1 113 ? 27.977 2.732 22.098 0.59 11.47 79 LEU A CA 1
ATOM 1340 C C A LEU A 1 113 ? 28.080 4.204 22.348 0.41 10.66 79 LEU A C 1
ATOM 1341 C C B LEU A 1 113 ? 28.186 4.224 22.168 0.59 9.81 79 LEU A C 1
ATOM 1342 O O A LEU A 1 113 ? 28.990 4.673 23.044 0.41 9.71 79 LEU A O 1
ATOM 1343 O O B LEU A 1 113 ? 29.249 4.694 22.631 0.59 9.04 79 LEU A O 1
ATOM 1374 N N . VAL A 1 114 ? 27.153 4.947 21.737 1.00 9.89 80 VAL A N 1
ATOM 1375 C CA . VAL A 1 114 ? 27.114 6.400 21.794 1.00 8.91 80 VAL A CA 1
ATOM 1376 C C . VAL A 1 114 ? 25.878 6.729 22.601 1.00 9.67 80 VAL A C 1
ATOM 1377 O O . VAL A 1 114 ? 24.736 6.516 22.126 1.00 10.97 80 VAL A O 1
ATOM 1391 N N . LEU A 1 115 ? 26.073 7.221 23.825 1.00 8.34 81 LEU A N 1
ATOM 1392 C CA . LEU A 1 115 ? 24.973 7.436 24.736 1.00 8.49 81 LEU A CA 1
ATOM 1393 C C . LEU A 1 115 ? 24.711 8.922 24.903 1.00 7.76 81 LEU A C 1
ATOM 1394 O O . LEU A 1 115 ? 25.528 9.673 25.482 1.00 7.72 81 LEU A O 1
ATOM 1410 N N . ALA A 1 116 ? 23.564 9.341 24.378 1.00 8.01 82 ALA A N 1
ATOM 1411 C CA . ALA A 1 116 ? 23.149 10.731 24.360 1.00 7.90 82 ALA A CA 1
ATOM 1412 C C . ALA A 1 116 ? 22.487 11.130 25.675 1.00 7.86 82 ALA A C 1
ATOM 1413 O O . ALA A 1 116 ? 21.766 10.335 26.282 1.00 8.60 82 ALA A O 1
ATOM 1420 N N . MET A 1 117 ? 22.661 12.384 26.088 1.00 7.34 83 MET A N 1
ATOM 1421 C CA . MET A 1 117 ? 22.024 12.852 27.305 1.00 7.45 83 MET A CA 1
ATOM 1422 C C . MET A 1 117 ? 20.536 13.070 27.123 1.00 7.40 83 MET A C 1
ATOM 1423 O O . MET A 1 117 ? 19.757 12.759 28.015 1.00 8.60 83 MET A O 1
ATOM 1437 N N . THR A 1 118 ? 20.137 13.592 25.962 1.00 7.73 84 THR A N 1
ATOM 1438 C CA . THR A 1 118 ? 18.726 13.838 25.686 1.00 7.87 84 THR A CA 1
ATOM 1439 C C . THR A 1 118 ? 18.301 13.225 24.354 1.00 8.41 84 THR A C 1
ATOM 1440 O O . THR A 1 118 ? 19.115 12.883 23.507 1.00 8.16 84 THR A O 1
ATOM 1451 N N A HIS A 1 119 ? 17.000 13.063 24.191 0.63 9.76 85 HIS A N 1
ATOM 1452 N N B HIS A 1 119 ? 16.989 13.097 24.195 0.37 7.72 85 HIS A N 1
ATOM 1453 C CA A HIS A 1 119 ? 16.467 12.536 22.942 0.63 10.14 85 HIS A CA 1
ATOM 1454 C CA B HIS A 1 119 ? 16.374 12.653 22.943 0.37 8.14 85 HIS A CA 1
ATOM 1455 C C A HIS A 1 119 ? 16.732 13.495 21.745 0.63 9.57 85 HIS A C 1
ATOM 1456 C C B HIS A 1 119 ? 16.811 13.511 21.768 0.37 8.56 85 HIS A C 1
ATOM 1457 O O A HIS A 1 119 ? 16.959 13.018 20.631 0.63 9.22 85 HIS A O 1
ATOM 1458 O O B HIS A 1 119 ? 17.185 13.008 20.706 0.37 9.64 85 HIS A O 1
ATOM 1483 N N . GLN A 1 120 ? 16.765 14.820 21.959 1.00 9.26 86 GLN A N 1
ATOM 1484 C CA . 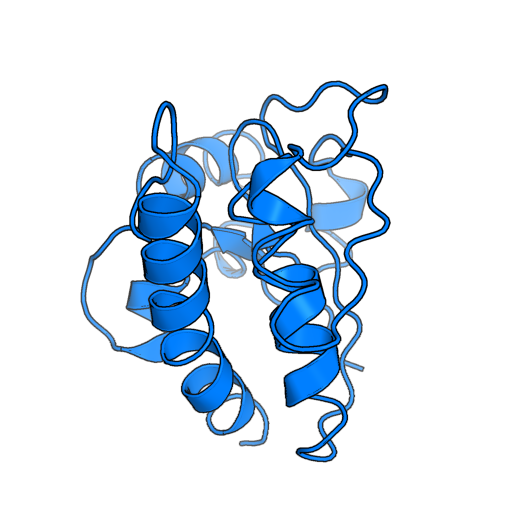GLN A 1 120 ? 17.174 15.730 20.885 1.00 8.69 86 GLN A CA 1
ATOM 1485 C C . GLN A 1 120 ? 18.649 15.527 20.537 1.00 8.30 86 GLN A C 1
ATOM 1486 O O . GLN A 1 120 ? 19.010 15.570 19.355 1.00 9.88 86 GLN A O 1
ATOM 1501 N N . HIS A 1 121 ? 19.515 15.271 21.537 1.00 8.30 87 HIS A N 1
ATOM 1502 C CA . HIS A 1 121 ? 20.901 14.951 21.190 1.00 8.17 87 HIS A CA 1
ATOM 1503 C C . HIS A 1 121 ? 20.952 13.728 20.280 1.00 8.79 87 HIS A C 1
ATOM 1504 O O . HIS A 1 121 ? 21.696 13.716 19.300 1.00 8.92 87 HIS A O 1
ATOM 1517 N N . LYS A 1 122 ? 20.193 12.683 20.627 1.00 8.83 88 LYS A N 1
ATOM 1518 C CA . LYS A 1 122 ? 20.151 11.485 19.795 1.00 9.61 88 LYS A CA 1
ATOM 1519 C C . LYS A 1 122 ? 19.696 11.814 18.363 0.94 9.70 88 LYS A C 1
ATOM 1520 O O . LYS A 1 122 ? 20.275 11.326 17.400 1.00 10.83 88 LYS A O 1
ATOM 1539 N N . GLN A 1 123 ? 18.660 12.643 18.231 1.00 10.67 89 GLN A N 1
ATOM 1540 C CA . GLN A 1 123 ? 18.155 13.037 16.905 1.00 11.71 89 GLN A CA 1
ATOM 1541 C C . GLN A 1 123 ? 19.242 13.735 16.108 1.00 10.94 89 GLN A C 1
ATOM 1542 O O . GLN A 1 123 ? 19.417 13.477 14.921 0.95 11.73 89 GLN A O 1
ATOM 1556 N N . ILE A 1 124 ? 19.951 14.657 16.758 1.00 10.67 90 ILE A N 1
ATOM 1557 C CA . ILE A 1 124 ? 21.002 15.421 16.096 0.94 10.39 90 ILE A CA 1
ATOM 1558 C C . ILE A 1 124 ? 22.143 14.502 15.669 0.98 10.13 90 ILE A C 1
ATOM 1559 O O . ILE A 1 124 ? 22.637 14.602 14.558 0.85 10.53 90 ILE A O 1
ATOM 1575 N N . ILE A 1 125 ? 22.560 13.608 16.559 1.00 9.76 91 ILE A N 1
ATOM 1576 C CA . ILE A 1 125 ? 23.614 12.662 16.216 1.00 10.70 91 ILE A CA 1
ATOM 1577 C C . ILE A 1 125 ? 23.204 11.806 15.018 0.95 10.82 91 ILE A C 1
ATOM 1578 O O . ILE A 1 125 ? 23.990 11.605 14.097 0.96 11.68 91 ILE A O 1
ATOM 1594 N N . ALA A 1 126 ? 21.979 11.293 15.046 1.00 11.81 92 ALA A N 1
ATOM 1595 C CA . ALA A 1 126 ? 21.538 10.391 13.986 0.88 13.80 92 ALA A CA 1
ATOM 1596 C C . ALA A 1 126 ? 21.385 11.140 12.650 1.00 15.13 92 ALA A C 1
ATOM 1597 O O . ALA A 1 126 ? 21.527 10.551 11.578 0.82 15.47 92 ALA A O 1
ATOM 1604 N N A SER A 1 127 ? 21.085 12.428 12.725 0.55 14.30 93 SER A N 1
ATOM 1605 N N B SER A 1 127 ? 21.135 12.449 12.722 0.45 15.38 93 SER A N 1
ATOM 1606 C CA A SER A 1 127 ? 21.015 13.265 11.540 0.55 15.58 93 SER A CA 1
ATOM 1607 C CA B SER A 1 127 ? 20.999 13.284 11.525 0.45 17.20 93 SER A CA 1
ATOM 1608 C C A SER A 1 127 ? 22.398 13.453 10.917 0.55 17.33 93 SER A C 1
ATOM 1609 C C B SER A 1 127 ? 22.349 13.707 10.929 0.45 18.61 93 SER A C 1
ATOM 1610 O O A SER A 1 127 ? 22.565 13.350 9.698 0.55 17.73 93 SER A O 1
ATOM 1611 O O B SER A 1 127 ? 22.437 14.024 9.741 0.45 21.25 93 SER A O 1
ATOM 1626 N N . GLN A 1 128 ? 23.393 13.729 11.754 1.00 15.89 94 GLN A N 1
ATOM 1627 C CA . GLN A 1 128 ? 24.753 13.977 11.269 1.00 17.55 94 GLN A CA 1
ATOM 1628 C C . GLN A 1 128 ? 25.495 12.708 10.885 1.00 17.66 94 GLN A C 1
ATOM 1629 O O . GLN A 1 128 ? 26.363 12.727 10.015 0.84 19.14 94 GLN A O 1
ATOM 1644 N N . PHE A 1 129 ? 25.177 11.617 11.573 1.00 14.91 95 PHE A N 1
ATOM 1645 C CA . PHE A 1 129 ? 25.945 10.378 11.465 1.00 15.51 95 PHE A CA 1
ATOM 1646 C C . PHE A 1 129 ? 24.994 9.195 11.298 1.00 14.83 95 PHE A C 1
ATOM 1647 O O . PHE A 1 129 ? 25.082 8.199 12.007 0.88 14.43 95 PHE A O 1
ATOM 1664 N N . GLY A 1 130 ? 24.099 9.304 10.322 0.77 15.49 96 GLY A N 1
ATOM 1665 C CA . GLY A 1 130 ? 23.034 8.338 10.158 0.93 16.93 96 GLY A CA 1
ATOM 1666 C C . GLY A 1 130 ? 23.512 6.920 9.946 0.95 16.33 96 GLY A C 1
ATOM 1667 O O . GLY A 1 130 ? 22.822 5.967 10.321 0.83 14.73 96 GLY A O 1
ATOM 1671 N N . ARG A 1 131 ? 24.689 6.770 9.344 1.00 16.53 97 ARG A N 1
ATOM 1672 C CA . ARG A 1 131 ? 25.246 5.450 9.124 1.00 15.71 97 ARG A CA 1
ATOM 1673 C C . ARG A 1 131 ? 25.433 4.696 10.436 0.96 15.28 97 ARG A C 1
ATOM 1674 O O . ARG A 1 131 ? 25.432 3.470 10.440 0.80 15.97 97 ARG A O 1
ATOM 1695 N N . TYR A 1 132 ? 25.584 5.431 11.539 1.00 11.85 98 TYR A N 1
ATOM 1696 C CA . TYR A 1 132 ? 25.900 4.836 12.833 1.00 11.06 98 TYR A CA 1
ATOM 1697 C C . TYR A 1 132 ? 24.725 4.884 13.799 1.00 9.87 98 TYR A C 1
ATOM 1698 O O . TYR A 1 132 ? 24.908 4.700 14.999 1.00 10.56 98 TYR A O 1
ATOM 1716 N N . ARG A 1 133 ? 23.506 5.052 13.268 1.00 9.83 99 ARG A N 1
ATOM 1717 C CA . ARG A 1 133 ? 22.310 5.097 14.098 1.00 10.82 99 ARG A CA 1
ATOM 1718 C C . ARG A 1 133 ? 22.240 3.918 15.075 1.00 9.11 99 ARG A C 1
ATOM 1719 O O . ARG A 1 133 ? 21.791 4.055 16.217 1.00 9.64 99 ARG A O 1
ATOM 1740 N N . ASP A 1 134 ? 22.655 2.737 14.615 1.00 9.47 100 ASP A N 1
ATOM 1741 C CA . ASP A 1 134 ? 22.547 1.530 15.422 1.00 9.30 100 ASP A CA 1
ATOM 1742 C C . ASP A 1 134 ? 23.475 1.497 16.654 1.00 10.02 100 ASP A C 1
ATOM 1743 O O . ASP A 1 134 ? 23.393 0.576 17.462 1.00 10.36 100 ASP A O 1
ATOM 1752 N N . LYS A 1 135 ? 24.330 2.509 16.816 1.00 9.41 101 LYS A N 1
ATOM 1753 C CA . LYS A 1 135 ? 25.167 2.657 18.019 1.00 9.74 101 LYS A CA 1
ATOM 1754 C C . LYS A 1 135 ? 24.587 3.654 19.014 1.00 9.07 101 LYS A C 1
ATOM 1755 O O . LYS A 1 135 ? 25.108 3.769 20.137 1.00 10.15 101 LYS A O 1
ATOM 1774 N N . VAL A 1 136 ? 23.562 4.402 18.629 1.00 8.91 102 VAL A N 1
ATOM 1775 C CA . VAL A 1 136 ? 23.167 5.608 19.353 1.00 8.85 102 VAL A CA 1
ATOM 1776 C C . VAL A 1 136 ? 21.877 5.398 20.120 1.00 8.80 102 VAL A C 1
ATOM 1777 O O . VAL A 1 136 ? 20.860 4.979 19.525 1.00 9.75 102 VAL A O 1
ATOM 1790 N N . PHE A 1 137 ? 21.906 5.691 21.430 1.00 8.45 103 PHE A N 1
ATOM 1791 C CA . PHE A 1 137 ? 20.752 5.574 22.290 1.00 8.52 103 PHE A CA 1
ATOM 1792 C C . PHE A 1 137 ? 20.840 6.687 23.301 1.00 8.27 103 PHE A C 1
ATOM 1793 O O . PHE A 1 137 ? 21.944 7.132 23.633 1.00 9.67 103 PHE A O 1
ATOM 1810 N N . THR A 1 138 ? 19.714 7.096 23.865 1.00 8.20 104 THR A N 1
ATOM 1811 C CA . THR A 1 138 ? 19.825 7.924 25.057 1.00 8.12 104 THR A CA 1
ATOM 1812 C C . THR A 1 138 ? 20.257 7.069 26.241 1.00 8.36 104 THR A C 1
ATOM 1813 O O . THR A 1 138 ? 19.968 5.876 26.318 1.00 8.37 104 THR A O 1
ATOM 1824 N N . LEU A 1 139 ? 20.972 7.681 27.174 1.00 7.23 105 LEU A N 1
ATOM 1825 C CA . LEU A 1 139 ? 21.416 6.965 28.361 1.00 8.03 105 LEU A CA 1
ATOM 1826 C C . LEU A 1 139 ? 20.206 6.366 29.093 1.00 8.22 105 LEU A C 1
ATOM 1827 O O . LEU A 1 139 ? 20.223 5.199 29.502 0.93 7.82 105 LEU A O 1
ATOM 1843 N N . LYS A 1 140 ? 19.149 7.151 29.287 1.00 8.37 106 LYS A N 1
ATOM 1844 C CA . LYS A 1 140 ? 18.008 6.636 30.026 1.00 9.00 106 LYS A CA 1
ATOM 1845 C C . LYS A 1 140 ? 17.303 5.501 29.298 1.00 9.25 106 LYS A C 1
ATOM 1846 O O . LYS A 1 140 ? 16.951 4.500 29.935 0.98 10.12 106 LYS A O 1
ATOM 1865 N N . GLU A 1 141 ? 17.090 5.586 27.988 1.00 9.41 107 GLU A N 1
ATOM 1866 C CA . GLU A 1 141 ? 16.375 4.493 27.345 1.00 9.15 107 GLU A CA 1
ATOM 1867 C C . GLU A 1 141 ? 17.229 3.229 27.367 1.00 9.47 107 GLU A C 1
ATOM 1868 O O . GLU A 1 141 ? 16.708 2.127 27.570 1.00 10.12 107 GLU A O 1
ATOM 1880 N N . TYR A 1 142 ? 18.544 3.377 27.174 1.00 9.53 108 TYR A N 1
ATOM 1881 C CA . TYR A 1 142 ? 19.421 2.211 27.092 1.00 9.59 108 TYR A CA 1
ATOM 1882 C C . TYR A 1 142 ? 19.428 1.443 28.406 1.00 10.55 108 TYR A C 1
ATOM 1883 O O . TYR A 1 142 ? 19.370 0.211 28.421 0.95 11.01 108 TYR A O 1
ATOM 1901 N N . VAL A 1 143 ? 19.513 2.177 29.515 1.00 9.73 109 VAL A N 1
ATOM 1902 C CA . VAL A 1 143 ? 19.634 1.558 30.835 1.00 10.37 109 VAL A CA 1
ATOM 1903 C C . VAL A 1 143 ? 18.283 1.170 31.436 1.00 11.66 109 VAL A C 1
ATOM 1904 O O . VAL A 1 143 ? 18.164 0.100 32.036 0.80 12.17 109 VAL A O 1
ATOM 1917 N N . THR A 1 144 ? 17.275 2.025 31.291 1.00 10.94 110 THR A N 1
ATOM 1918 C CA . THR A 1 144 ? 16.010 1.842 32.005 0.94 11.21 110 THR A CA 1
ATOM 1919 C C . THR A 1 144 ? 14.874 1.347 31.131 1.00 11.46 110 THR A C 1
ATOM 1920 O O . THR A 1 144 ? 13.846 0.915 31.644 0.88 12.09 110 THR A O 1
ATOM 1931 N N . GLY A 1 145 ? 15.040 1.453 29.816 1.00 11.45 111 GLY A N 1
ATOM 1932 C CA . GLY A 1 145 ? 13.980 1.068 28.894 1.00 12.78 111 GLY A CA 1
ATOM 1933 C C . GLY A 1 145 ? 12.951 2.157 28.642 0.97 12.94 111 GLY A C 1
ATOM 1934 O O . GLY A 1 145 ? 12.102 1.998 27.770 0.78 13.78 111 GLY A O 1
ATOM 1938 N N . SER A 1 146 ? 13.014 3.248 29.397 0.92 12.22 112 SER A N 1
ATOM 1939 C CA . SER A 1 146 ? 12.035 4.321 29.290 0.85 13.20 112 SER A CA 1
ATOM 1940 C C . SER A 1 146 ? 12.661 5.542 28.636 1.00 12.05 112 SER A C 1
ATOM 1941 O O . SER A 1 146 ? 13.836 5.852 28.843 0.91 14.23 112 SER A O 1
ATOM 1949 N N . HIS A 1 147 ? 11.858 6.230 27.838 1.00 13.98 113 HIS A N 1
ATOM 1950 C CA . HIS A 1 147 ? 12.227 7.510 27.254 1.00 13.13 113 HIS A CA 1
ATOM 1951 C C . HIS A 1 147 ? 12.512 8.479 28.391 0.97 12.97 113 HIS A C 1
ATOM 1952 O O . HIS A 1 147 ? 11.757 8.540 29.347 0.55 9.80 113 HIS A O 1
ATOM 1965 N N . GLY A 1 148 ? 13.612 9.206 28.314 0.91 10.79 114 GLY A N 1
ATOM 1966 C CA . GLY A 1 148 ? 13.818 10.308 29.220 0.88 11.17 114 GLY A CA 1
ATOM 1967 C C . GLY A 1 148 ? 15.123 10.988 28.938 1.00 10.64 114 GLY A C 1
ATOM 1968 O O . GLY A 1 148 ? 16.036 10.413 28.342 1.00 11.24 114 GLY A O 1
ATOM 1972 N N . ASP A 1 149 ? 15.214 12.214 29.430 0.89 9.23 115 ASP A N 1
ATOM 1973 C CA . ASP A 1 149 ? 16.407 13.039 29.291 1.00 8.94 115 ASP A CA 1
ATOM 1974 C C . ASP A 1 149 ? 17.108 13.197 30.640 1.00 8.63 115 ASP A C 1
ATOM 1975 O O . ASP A 1 149 ? 16.448 13.324 31.675 1.00 9.88 115 ASP A O 1
ATOM 1984 N N . VAL A 1 150 ? 18.435 13.192 30.638 1.00 7.94 116 VAL A N 1
ATOM 1985 C CA . VAL A 1 150 ? 19.196 13.472 31.859 1.00 8.21 116 VAL A CA 1
ATOM 1986 C C . VAL A 1 150 ? 18.927 14.905 32.303 1.00 8.96 116 VAL A C 1
ATOM 1987 O O . VAL A 1 150 ? 18.977 15.840 31.502 1.00 9.33 116 VAL A O 1
ATOM 2000 N N A LEU A 1 151 ? 18.645 15.059 33.589 0.73 8.95 117 LEU A N 1
ATOM 2001 N N B LEU A 1 151 ? 18.662 15.063 33.598 0.27 9.45 117 LEU A N 1
ATOM 2002 C CA A LEU A 1 151 ? 18.355 16.347 34.209 0.73 9.84 117 LEU A CA 1
ATOM 2003 C CA B LEU A 1 151 ? 18.381 16.370 34.182 0.27 10.60 117 LEU A CA 1
ATOM 2004 C C A LEU A 1 151 ? 19.368 17.412 33.776 0.73 9.06 117 LEU A C 1
ATOM 2005 C C B LEU A 1 151 ? 19.383 17.386 33.678 0.27 9.91 117 LEU A C 1
ATOM 2006 O O A LEU A 1 151 ? 20.581 17.223 33.958 0.73 8.95 117 LEU A O 1
ATOM 2007 O O B LEU A 1 151 ? 20.593 17.149 33.708 0.27 10.79 117 LEU A O 1
ATOM 2038 N N . ASP A 1 152 ? 18.877 18.525 33.229 1.00 10.62 118 ASP A N 1
ATOM 2039 C CA . ASP A 1 152 ? 19.735 19.566 32.699 1.00 10.16 118 ASP A CA 1
ATOM 2040 C C . ASP A 1 152 ? 20.132 20.532 33.814 1.00 10.56 118 ASP A C 1
ATOM 2041 O O . ASP A 1 152 ? 19.279 21.188 34.402 0.93 12.17 118 ASP A O 1
ATOM 2051 N N . PRO A 1 153 ? 21.441 20.637 34.102 1.00 11.45 119 PRO A N 1
ATOM 2052 C CA . PRO A 1 153 ? 21.900 21.556 35.147 1.00 12.03 119 PRO A CA 1
ATOM 2053 C C . PRO A 1 153 ? 22.118 22.980 34.637 1.00 13.33 119 PRO A C 1
ATOM 2054 O O . PRO A 1 153 ? 22.540 23.843 35.405 0.94 13.60 119 PRO A O 1
ATOM 2065 N N . PHE A 1 154 ? 21.835 23.219 33.360 0.98 12.47 120 PHE A N 1
ATOM 2066 C CA . PHE A 1 154 ? 22.078 24.527 32.774 0.96 13.37 120 PHE A CA 1
ATOM 2067 C C . PHE A 1 154 ? 21.503 25.675 33.617 1.00 12.37 120 PHE A C 1
ATOM 2068 O O . PHE A 1 154 ? 20.329 25.662 33.973 0.91 14.44 120 PHE A O 1
ATOM 2085 N N . GLY A 1 155 ? 22.354 26.651 33.939 0.92 15.12 121 GLY A N 1
ATOM 2086 C CA . GLY A 1 155 ? 21.952 27.842 34.672 0.82 16.56 121 GLY A CA 1
ATOM 2087 C C . GLY A 1 155 ? 21.734 27.620 36.158 0.98 19.01 121 GLY A C 1
ATOM 2088 O O . GLY A 1 155 ? 21.393 28.562 36.873 0.71 20.25 121 GLY A O 1
ATOM 2092 N N . GLY A 1 156 ? 21.937 26.387 36.624 0.88 17.64 122 GLY A N 1
ATOM 2093 C CA . GLY A 1 156 ? 21.625 26.042 37.996 0.81 19.33 122 GLY A CA 1
ATOM 2094 C C . GLY A 1 156 ? 22.754 26.266 38.981 0.90 15.78 122 GLY A C 1
ATOM 2095 O O . GLY A 1 156 ? 23.917 26.448 38.609 0.90 16.69 122 GLY A O 1
ATOM 2099 N N . SER A 1 157 ? 22.377 26.261 40.250 0.87 14.55 123 SER A N 1
ATOM 2100 C CA . SER A 1 157 ? 23.325 26.317 41.350 1.00 13.25 123 SER A CA 1
ATOM 2101 C C . SER A 1 157 ? 24.130 25.039 41.412 1.00 11.64 123 SER A C 1
ATOM 2102 O O . SER A 1 157 ? 23.828 24.045 40.735 1.00 11.75 123 SER A O 1
ATOM 2110 N N . ILE A 1 158 ? 25.130 25.029 42.280 0.95 11.33 124 ILE A N 1
ATOM 2111 C CA . ILE A 1 158 ? 25.870 23.791 42.532 1.00 10.63 124 ILE A CA 1
ATOM 2112 C C . ILE A 1 158 ? 24.931 22.652 42.925 1.00 10.54 124 ILE A C 1
ATOM 2113 O O . ILE A 1 158 ? 25.164 21.502 42.584 1.00 10.34 124 ILE A O 1
ATOM 2129 N N . ASP A 1 159 ? 23.839 22.967 43.612 1.00 10.46 125 ASP A N 1
ATOM 2130 C CA . ASP A 1 159 ? 22.924 21.925 44.061 1.00 11.26 125 ASP A CA 1
ATOM 2131 C C . ASP A 1 159 ? 22.175 21.269 42.907 1.00 10.36 125 ASP A C 1
ATOM 2132 O O . ASP A 1 159 ? 21.912 20.075 42.965 0.88 10.95 125 ASP A O 1
ATOM 2141 N N . ILE A 1 160 ? 21.862 22.026 41.855 1.00 10.26 126 ILE A N 1
ATOM 2142 C CA . ILE A 1 160 ? 21.274 21.410 40.660 1.00 10.94 126 ILE A CA 1
ATOM 2143 C C . ILE A 1 160 ? 22.293 20.500 39.967 1.00 9.53 126 ILE A C 1
ATOM 2144 O O . ILE A 1 160 ? 21.962 19.402 39.505 1.00 9.93 126 ILE A O 1
ATOM 2160 N N . TYR A 1 161 ? 23.538 20.946 39.900 1.00 8.83 127 TYR A N 1
ATOM 2161 C CA . TYR A 1 161 ? 24.588 20.106 39.356 1.00 8.24 127 TYR A CA 1
ATOM 2162 C C . TYR A 1 161 ? 24.761 18.822 40.175 1.00 9.25 127 TYR A C 1
ATOM 2163 O O . TYR A 1 161 ? 25.010 17.766 39.610 1.00 9.66 127 TYR A O 1
ATOM 2181 N N . LYS A 1 162 ? 24.637 18.910 41.503 1.00 9.00 128 LYS A N 1
ATOM 2182 C CA . LYS A 1 162 ? 24.690 17.704 42.344 1.00 10.60 128 LYS A CA 1
ATOM 2183 C C . LYS A 1 162 ? 23.513 16.758 42.056 1.00 10.53 128 LYS A C 1
ATOM 2184 O O . LYS A 1 162 ? 23.663 15.539 42.083 1.00 10.60 128 LYS A O 1
ATOM 2203 N N . GLN A 1 163 ? 22.336 17.319 41.791 1.00 11.06 129 GLN A N 1
ATOM 2204 C CA . GLN A 1 163 ? 21.181 16.505 41.405 1.00 11.24 129 GLN A CA 1
ATOM 2205 C C . GLN A 1 163 ? 21.469 15.779 40.089 1.00 10.20 129 GLN A C 1
ATOM 2206 O O . GLN A 1 163 ? 21.167 14.593 39.953 0.92 10.15 129 GLN A O 1
ATOM 2220 N N . THR A 1 164 ? 22.037 16.486 39.115 1.00 9.97 130 THR A N 1
ATOM 2221 C CA . THR A 1 164 ? 22.396 15.845 37.845 1.00 8.82 130 THR A CA 1
ATOM 2222 C C . THR A 1 164 ? 23.435 14.743 38.076 1.00 8.33 130 THR A C 1
ATOM 2223 O O . THR A 1 164 ? 23.324 13.646 37.532 0.95 8.63 130 THR A O 1
ATOM 2234 N N . ARG A 1 165 ? 24.461 15.052 38.874 1.00 8.83 131 ARG A N 1
ATOM 2235 C CA . ARG A 1 165 ? 25.475 14.067 39.216 1.00 9.32 131 ARG A CA 1
ATOM 2236 C C . ARG A 1 165 ? 24.847 12.803 39.806 1.00 10.04 131 ARG A C 1
ATOM 2237 O O . ARG A 1 165 ? 25.190 11.687 39.421 1.00 10.04 131 ARG A O 1
ATOM 2258 N N . ASP A 1 166 ? 23.929 12.990 40.752 1.00 9.74 132 ASP A N 1
ATOM 2259 C CA . ASP A 1 166 ? 23.316 11.867 41.449 1.00 10.56 132 ASP A CA 1
ATOM 2260 C C . ASP A 1 166 ? 22.468 11.033 40.499 1.00 10.36 132 ASP A C 1
ATOM 2261 O O . ASP A 1 166 ? 22.463 9.801 40.591 0.90 9.95 132 ASP A O 1
ATOM 2270 N N . GLU A 1 167 ? 21.740 11.692 39.590 1.00 9.59 133 GLU A N 1
ATOM 2271 C CA . GLU A 1 167 ? 20.936 10.988 38.608 1.00 10.76 133 GLU A CA 1
ATOM 2272 C C . GLU A 1 167 ? 21.847 10.182 37.684 1.00 9.22 133 GLU A C 1
ATOM 2273 O O . GLU A 1 167 ? 21.595 9.004 37.402 1.00 10.71 133 GLU A O 1
ATOM 2285 N N . LEU A 1 168 ? 22.930 10.818 37.232 1.00 9.17 134 LEU A N 1
ATOM 2286 C CA . LEU A 1 168 ? 23.913 10.136 36.397 1.00 9.09 134 LEU A CA 1
ATOM 2287 C C . LEU A 1 168 ? 24.511 8.934 37.120 1.00 9.98 134 LEU A C 1
ATOM 2288 O O . LEU A 1 168 ? 24.656 7.870 36.543 1.00 9.81 134 LEU A O 1
ATOM 2304 N N A GLU A 1 169 ? 24.874 9.108 38.387 0.57 10.24 135 GLU A N 1
ATOM 2305 N N B GLU A 1 169 ? 24.872 9.117 38.388 0.43 10.32 135 GLU A N 1
ATOM 2306 C CA A GLU A 1 169 ? 25.469 8.000 39.121 0.57 10.59 135 GLU A CA 1
ATOM 2307 C CA B GLU A 1 169 ? 25.456 8.030 39.170 0.43 11.12 135 GLU A CA 1
ATOM 2308 C C A GLU A 1 169 ? 24.516 6.802 39.182 0.57 10.60 135 GLU A C 1
ATOM 2309 C C B GLU A 1 169 ? 24.523 6.816 39.196 0.43 11.05 135 GLU A C 1
ATOM 2310 O O A GLU A 1 169 ? 24.936 5.668 39.012 0.57 11.65 135 GLU A O 1
ATOM 2311 O O B GLU A 1 169 ? 24.960 5.690 38.999 0.43 12.17 135 GLU A O 1
ATOM 2334 N N . GLU A 1 170 ? 23.242 7.046 39.468 1.00 10.70 136 GLU A N 1
ATOM 2335 C CA . GLU A 1 170 ? 22.250 5.971 39.511 1.00 12.53 136 GLU A CA 1
ATOM 2336 C C . GLU A 1 170 ? 22.165 5.247 38.158 1.00 12.01 136 GLU A C 1
ATOM 2337 O O . GLU A 1 170 ? 22.146 4.021 38.115 0.93 12.59 136 GLU A O 1
ATOM 2350 N N . LEU A 1 171 ? 22.134 6.008 37.060 1.00 10.45 137 LEU A N 1
ATOM 2351 C CA . LEU A 1 171 ? 22.018 5.421 35.725 1.00 10.50 137 LEU A CA 1
ATOM 2352 C C . LEU A 1 171 ? 23.287 4.649 35.396 1.00 10.46 137 LEU A C 1
ATOM 2353 O O . LEU A 1 171 ? 23.223 3.562 34.789 1.00 11.23 137 LEU A O 1
ATOM 2369 N N . LEU A 1 172 ? 24.443 5.200 35.783 1.00 9.82 138 LEU A N 1
ATOM 2370 C CA . LEU A 1 172 ? 25.705 4.644 35.342 1.00 9.92 138 LEU A CA 1
ATOM 2371 C C . LEU A 1 172 ? 26.104 3.408 36.152 1.00 10.86 138 LEU A C 1
ATOM 2372 O O . LEU A 1 172 ? 26.757 2.505 35.619 1.00 11.68 138 LEU A O 1
ATOM 2388 N N . ARG A 1 173 ? 25.698 3.352 37.420 1.00 11.26 139 ARG A N 1
ATOM 2389 C CA . ARG A 1 173 ? 25.853 2.124 38.200 1.00 12.40 139 ARG A CA 1
ATOM 2390 C C . ARG A 1 173 ? 25.044 1.001 37.547 0.90 12.63 139 ARG A C 1
ATOM 2391 O O . ARG A 1 173 ? 25.512 -0.144 37.450 0.98 14.48 139 ARG A O 1
ATOM 2412 N N . GLN A 1 174 ? 23.834 1.306 37.103 1.00 13.06 140 GLN A N 1
ATOM 2413 C CA . GLN A 1 174 ? 23.018 0.300 36.449 0.89 12.96 140 GLN A CA 1
ATOM 2414 C C . GLN A 1 174 ? 23.631 -0.057 35.080 1.00 13.58 140 GLN A C 1
ATOM 2415 O O . GLN A 1 174 ? 23.651 -1.236 34.704 1.00 16.09 140 GLN A O 1
ATOM 2429 N N . LEU A 1 175 ? 24.136 0.930 34.344 1.00 12.48 141 LEU A N 1
ATOM 2430 C CA . LEU A 1 175 ? 24.819 0.671 33.066 1.00 12.83 141 LEU A CA 1
ATOM 2431 C C . LEU A 1 175 ? 25.983 -0.308 33.225 1.00 14.12 141 LEU A C 1
ATOM 2432 O O . LEU A 1 175 ? 26.140 -1.249 32.433 1.00 16.90 141 LEU A O 1
ATOM 2448 N N . ALA A 1 176 ? 26.812 -0.100 34.246 1.00 14.35 142 ALA A N 1
ATOM 2449 C CA . ALA A 1 176 ? 27.952 -0.971 34.465 1.00 15.19 142 ALA A CA 1
ATOM 2450 C C . ALA A 1 176 ? 27.506 -2.409 34.679 0.98 16.91 142 ALA A C 1
ATOM 2451 O O . ALA A 1 176 ? 28.083 -3.339 34.106 0.95 19.56 142 ALA A O 1
ATOM 2458 N N . LYS A 1 177 ? 26.485 -2.585 35.507 1.00 17.20 143 LYS A N 1
ATOM 2459 C CA . LYS A 1 177 ? 25.959 -3.932 35.748 1.00 19.17 143 LYS A CA 1
ATOM 2460 C C . LYS A 1 177 ? 25.423 -4.566 34.462 1.00 19.73 143 LYS A C 1
ATOM 2461 O O . LYS A 1 177 ? 25.621 -5.754 34.232 1.00 22.89 143 LYS A O 1
ATOM 2480 N N A GLN A 1 178 ? 24.739 -3.764 33.648 0.48 19.24 144 GLN A N 1
ATOM 2481 N N B GLN A 1 178 ? 24.778 -3.784 33.617 0.52 19.28 144 GLN A N 1
ATOM 2482 C CA A GLN A 1 178 ? 24.170 -4.198 32.369 0.48 20.44 144 GLN A CA 1
ATOM 2483 C CA B GLN A 1 178 ? 24.206 -4.318 32.393 0.52 21.21 144 GLN A CA 1
ATOM 2484 C C A GLN A 1 178 ? 25.250 -4.639 31.376 0.48 19.97 144 GLN A C 1
ATOM 2485 C C B GLN A 1 178 ? 25.248 -4.642 31.323 0.52 19.75 144 GLN A C 1
ATOM 2486 O O A GLN A 1 178 ? 25.173 -5.732 30.802 0.48 24.27 144 GLN A O 1
ATOM 2487 O O B GLN A 1 178 ? 25.136 -5.656 30.621 0.52 22.55 144 GLN A O 1
ATOM 2514 N N . LEU A 1 179 ? 26.268 -3.799 31.204 0.76 21.20 145 LEU A N 1
ATOM 2515 C CA . LEU A 1 179 ? 27.284 -4.002 30.171 1.00 22.93 145 LEU A CA 1
ATOM 2516 C C . LEU A 1 179 ? 28.166 -5.208 30.456 0.31 23.36 145 LEU A C 1
ATOM 2517 O O . LEU A 1 179 ? 28.743 -5.797 29.536 0.74 26.89 145 LEU A O 1
ATOM 2534 N N A LYS A 1 180 ? 28.278 -5.609 31.715 0.23 25.08 146 LYS A N 1
ATOM 2535 N N B LYS A 1 180 ? 28.247 -5.557 31.739 0.77 23.01 146 LYS A N 1
ATOM 2536 C CA A LYS A 1 180 ? 29.085 -6.783 32.023 0.23 25.38 146 LYS A CA 1
ATOM 2537 C CA B LYS A 1 180 ? 28.916 -6.765 32.188 0.77 25.00 146 LYS A CA 1
ATOM 2538 C C A LYS A 1 180 ? 28.272 -8.063 31.811 0.23 27.06 146 LYS A C 1
ATOM 2539 C C B LYS A 1 180 ? 28.015 -7.965 31.992 0.77 29.39 146 LYS A C 1
ATOM 2540 O O A LYS A 1 180 ? 28.491 -9.066 32.491 0.23 29.97 146 LYS A O 1
ATOM 2541 O O B LYS A 1 180 ? 27.906 -8.813 32.878 0.77 36.33 146 LYS A O 1
ATOM 2578 N N . LYS A 1 181 ? 27.345 -8.021 30.851 0.46 23.31 147 LYS A N 1
ATOM 2579 C CA . LYS A 1 181 ? 26.537 -9.174 30.490 1.00 24.43 147 LYS A CA 1
ATOM 2580 C C . LYS A 1 181 ? 26.575 -9.293 28.973 0.51 24.52 147 LYS A C 1
ATOM 2581 O O . LYS A 1 181 ? 27.241 -8.497 28.296 0.69 26.64 147 LYS A O 1
#

CATH classification: 3.40.50.2300

Sequence (148 aa):
SMMDIIIIFVCTTGNTSSRSPMMAEALFKSIAEEREGLNVNVRSAGVFASPNGKATTPHAVEEALFEEKHIALNHVSSSPLTEELMESSADLLVLAMTHHQHKQIIASSQFGRYRDKVFTLKEYVTGSHGDVLLDPFGGSIDIYKQTRDELEEELLRQLAKQQLKKK

B-factor: mean 17.67, std 8.49, range [5.7, 51.84]

Secondary structure (DSSP, 8-state):
-EEEEEEESSSSSHHHHHHHHHHHHHHHHT--EEEEEEETT--TT-B--HHHHHHHHHTT-----B--B--HHHHHH-SEEEESSHHHHHHHHHH-GGGGGGEEEHHHHHHSS---PPP-TT--HHHHHHHHHHHHHHHHHHHHHHT-

Solvent-accessible surface area: 7354 Å² total; per-residue (Å²): 95,58,11,0,0,0,0,5,49,30,0,42,19,21,0,0,0,0,22,12,5,0,96,21,14,1,104,192,57,69,26,103,23,70,13,84,9,0,0,17,127,16,67,95,140,18,111,10,35,108,66,0,52,89,0,0,146,77,96,176,34,85,14,140,17,83,4,40,55,14,52,80,127,36,0,102,48,2,74,6,0,0,0,0,15,27,124,10,42,97,42,0,28,97,87,23,43,190,20,152,119,42,1,63,0,0,41,43,60,11,67,68,70,144,15,68,2,72,76,0,176,78,19,58,35,81,56,15,57,89,0,9,70,41,0,37,126,11,0,131,88,0,0,118,62,22,103,204